Protein AF-A0A915C314-F1 (afdb_monomer_lite)

Sequence (148 aa):
MRFILRPLLYLFFSKLMKMKIKDGDVAATTVKAVSAIDFPSQLRYIQQLRDSHVQVLMVYSGSDPFIEQSISDHLVEAFGSIKRLICSSVVPEDSTTDEYIEAVRSGERKVAVCFAKEGHQLQKTRAKFLADAIVAMLEMNQNPATMH

Foldseek 3Di:
DVVPQQVVLVCCCCPVVVDPDDTSVSSVVVVVVLVPDDLVVCLVVLVVVLVDPAFAEAEEECAEPSQHVVSVVVSQVSSPPAAEAEQPDPDPLVVVLVVLLVCVLVVGRHYYYYDNHDYDPCCVVNVVSVVSNVVSNVVSVVDPPSPD

pLDDT: mean 82.13, std 11.67, range [38.12, 96.0]

Structure (mmCIF, N/CA/C/O backbone):
data_AF-A0A915C314-F1
#
_entry.id   AF-A0A915C314-F1
#
loop_
_atom_site.group_PDB
_atom_site.id
_atom_site.type_symbol
_atom_site.label_atom_id
_atom_site.label_alt_id
_atom_site.label_comp_id
_atom_site.label_asym_id
_atom_site.label_entity_id
_atom_site.label_seq_id
_atom_site.pdbx_PDB_ins_code
_atom_site.Cartn_x
_atom_site.Cartn_y
_atom_site.Cartn_z
_atom_site.occupancy
_atom_site.B_iso_or_equiv
_atom_site.auth_seq_id
_atom_site.auth_comp_id
_atom_site.auth_asym_id
_atom_site.auth_atom_id
_atom_site.pdbx_PDB_model_num
ATOM 1 N N . MET A 1 1 ? 22.113 -10.182 -28.923 1.00 52.16 1 MET A N 1
ATOM 2 C CA . MET A 1 1 ? 21.042 -9.611 -28.065 1.00 52.16 1 MET A CA 1
ATOM 3 C C . MET A 1 1 ? 21.504 -9.185 -26.664 1.00 52.16 1 MET A C 1
ATOM 5 O O . MET A 1 1 ? 21.175 -8.075 -26.268 1.00 52.16 1 MET A O 1
ATOM 9 N N . ARG A 1 2 ? 22.288 -9.986 -25.916 1.00 57.81 2 ARG A N 1
ATOM 10 C CA . ARG A 1 2 ? 22.741 -9.649 -24.540 1.00 57.81 2 ARG A CA 1
ATOM 11 C C . ARG A 1 2 ? 23.477 -8.303 -24.386 1.00 57.81 2 ARG A C 1
ATOM 13 O O . ARG A 1 2 ? 23.298 -7.642 -23.370 1.00 57.81 2 ARG A O 1
ATOM 20 N N . PHE A 1 3 ? 24.259 -7.897 -25.388 1.00 61.84 3 PHE A N 1
ATOM 21 C CA . PHE A 1 3 ? 25.056 -6.660 -25.361 1.00 61.84 3 PHE A CA 1
ATOM 22 C C . PHE A 1 3 ? 24.227 -5.365 -25.413 1.00 61.84 3 PHE A C 1
ATOM 24 O O . PHE A 1 3 ? 24.688 -4.342 -24.926 1.00 61.84 3 PHE A O 1
ATOM 31 N N . ILE A 1 4 ? 23.006 -5.411 -25.958 1.00 67.81 4 ILE A N 1
ATOM 32 C CA . ILE A 1 4 ? 22.105 -4.247 -26.050 1.00 67.81 4 ILE A CA 1
ATOM 33 C C . ILE A 1 4 ? 21.099 -4.257 -24.895 1.00 67.81 4 ILE A C 1
ATOM 35 O O . ILE A 1 4 ? 20.812 -3.221 -24.308 1.00 67.81 4 ILE A O 1
ATOM 39 N N . LEU A 1 5 ? 20.604 -5.438 -24.516 1.00 72.56 5 LEU A N 1
ATOM 40 C CA . LEU A 1 5 ? 19.550 -5.568 -23.510 1.00 72.56 5 LEU A CA 1
ATOM 41 C C . LEU A 1 5 ? 20.013 -5.160 -22.101 1.00 72.56 5 LEU A C 1
ATOM 43 O O . LEU A 1 5 ? 19.292 -4.474 -21.388 1.00 72.56 5 LEU A O 1
ATOM 47 N N . ARG A 1 6 ? 21.233 -5.542 -21.702 1.00 74.06 6 ARG A N 1
ATOM 48 C CA . ARG A 1 6 ? 21.792 -5.238 -20.370 1.00 74.06 6 ARG A CA 1
ATOM 49 C C . ARG A 1 6 ? 21.946 -3.735 -20.087 1.00 74.06 6 ARG A C 1
ATOM 51 O O . ARG A 1 6 ? 21.479 -3.305 -19.033 1.00 74.06 6 ARG A O 1
ATOM 58 N N . PRO A 1 7 ? 22.557 -2.921 -20.972 1.00 72.56 7 PRO A N 1
ATOM 59 C CA . PRO A 1 7 ? 22.641 -1.480 -20.745 1.00 72.56 7 PRO A CA 1
ATOM 60 C C . PRO A 1 7 ? 21.269 -0.797 -20.798 1.00 72.56 7 PRO A C 1
ATOM 62 O O . PRO A 1 7 ? 21.042 0.143 -20.044 1.00 72.56 7 PRO A O 1
ATOM 65 N N . LEU A 1 8 ? 20.333 -1.295 -21.614 1.00 74.81 8 LEU A N 1
ATOM 66 C CA . LEU A 1 8 ? 18.977 -0.744 -21.707 1.00 74.81 8 LEU A CA 1
ATOM 67 C C . LEU A 1 8 ? 18.172 -1.000 -20.423 1.00 74.81 8 LEU A C 1
ATOM 69 O O . LEU A 1 8 ? 17.555 -0.082 -19.888 1.00 74.81 8 LEU A O 1
ATOM 73 N N . LEU A 1 9 ? 18.274 -2.212 -19.867 1.00 71.69 9 LEU A N 1
ATOM 74 C CA . LEU A 1 9 ? 17.718 -2.551 -18.557 1.00 71.69 9 LEU A CA 1
ATOM 75 C C . LEU A 1 9 ? 18.364 -1.716 -17.447 1.00 71.69 9 LEU A C 1
ATOM 77 O O . LEU A 1 9 ? 17.655 -1.117 -16.645 1.00 71.69 9 LEU A O 1
ATOM 81 N N . TYR A 1 10 ? 19.694 -1.601 -17.418 1.00 72.31 10 TYR A N 1
ATOM 82 C CA . TYR A 1 10 ? 20.371 -0.747 -16.440 1.00 72.31 10 TYR A CA 1
ATOM 83 C C . TYR A 1 10 ? 19.862 0.700 -16.499 1.00 72.31 10 TYR A C 1
ATOM 85 O O . TYR A 1 10 ? 19.594 1.299 -15.459 1.00 72.31 10 TYR A O 1
ATOM 93 N N . LEU A 1 11 ? 19.673 1.258 -17.697 1.00 72.00 11 LEU A N 1
ATOM 94 C CA . LEU A 1 11 ? 19.202 2.630 -17.883 1.00 72.00 11 LEU A CA 1
ATOM 95 C C . LEU A 1 11 ? 17.734 2.801 -17.457 1.00 72.00 11 LEU A C 1
ATOM 97 O O . LEU A 1 11 ? 17.414 3.770 -16.772 1.00 72.00 11 LEU A O 1
ATOM 101 N N . PHE A 1 12 ? 16.869 1.833 -17.770 1.00 73.69 12 PHE A N 1
ATOM 102 C CA . PHE A 1 12 ? 15.481 1.794 -17.301 1.00 73.69 12 PHE A CA 1
ATOM 103 C C . PHE A 1 12 ? 15.408 1.765 -15.767 1.00 73.69 12 PHE A C 1
ATOM 105 O O . PHE A 1 12 ? 14.830 2.654 -15.144 1.00 73.69 12 PHE A O 1
ATOM 112 N N . PHE A 1 13 ? 16.081 0.810 -15.127 1.00 72.25 13 PHE A N 1
ATOM 113 C CA . PHE A 1 13 ? 16.025 0.673 -13.675 1.00 72.25 13 PHE A CA 1
ATOM 114 C C . PHE A 1 13 ? 16.712 1.827 -12.917 1.00 72.25 13 PHE A C 1
ATOM 116 O O . PHE A 1 13 ? 16.208 2.270 -11.883 1.00 72.25 13 PHE A O 1
ATOM 123 N N . SER A 1 14 ? 17.848 2.333 -13.410 1.00 69.69 14 SER A N 1
ATOM 124 C CA . SER A 1 14 ? 18.597 3.400 -12.728 1.00 69.69 14 SER A CA 1
ATOM 125 C C . SER A 1 14 ? 18.011 4.792 -12.964 1.00 69.69 14 SER A C 1
ATOM 127 O O . SER A 1 14 ? 17.881 5.559 -12.011 1.00 69.69 14 SER A O 1
ATOM 129 N N . LYS A 1 15 ? 17.643 5.137 -14.207 1.00 67.81 15 LYS A N 1
ATOM 130 C CA . LYS A 1 15 ? 17.172 6.488 -14.549 1.00 67.81 15 LYS A CA 1
ATOM 131 C C . LYS A 1 15 ? 15.663 6.640 -14.491 1.00 67.81 15 LYS A C 1
ATOM 133 O O . LYS A 1 15 ? 15.205 7.657 -13.979 1.00 67.81 15 LYS A O 1
ATOM 138 N N . LEU A 1 16 ? 14.905 5.669 -14.997 1.00 65.88 16 LEU A N 1
ATOM 139 C CA . LEU A 1 16 ? 13.445 5.766 -14.977 1.00 65.88 16 LEU A CA 1
ATOM 140 C C . LEU A 1 16 ? 12.899 5.390 -13.598 1.00 65.88 16 LEU A C 1
ATOM 142 O O . LEU A 1 16 ? 12.056 6.095 -13.056 1.00 65.88 16 LEU A O 1
ATOM 146 N N . MET A 1 17 ? 13.443 4.329 -12.995 1.00 65.12 17 MET A N 1
ATOM 147 C CA . MET A 1 17 ? 12.911 3.783 -11.740 1.00 65.12 17 MET A CA 1
ATOM 148 C C . MET A 1 17 ? 13.684 4.198 -10.485 1.00 65.12 17 MET A C 1
ATOM 150 O O . MET A 1 17 ? 13.324 3.802 -9.377 1.00 65.12 17 MET A O 1
ATOM 154 N N . LYS A 1 18 ? 14.742 5.010 -10.641 1.00 66.88 18 LYS A N 1
ATOM 155 C CA . LYS A 1 18 ? 15.579 5.543 -9.548 1.00 66.88 18 LYS A CA 1
ATOM 156 C C . LYS A 1 18 ? 16.058 4.464 -8.559 1.00 66.88 18 LYS A C 1
ATOM 158 O O . LYS A 1 18 ? 16.306 4.746 -7.383 1.00 66.88 18 LYS A O 1
ATOM 163 N N . MET A 1 19 ? 16.204 3.219 -9.018 1.00 68.62 19 MET A N 1
ATOM 164 C CA . MET A 1 19 ? 16.746 2.128 -8.215 1.00 68.62 19 MET A CA 1
ATOM 165 C C . MET A 1 19 ? 18.271 2.153 -8.275 1.00 68.62 19 MET A C 1
ATOM 167 O O . MET A 1 19 ? 18.868 2.272 -9.345 1.00 68.62 19 MET A O 1
ATOM 171 N N . LYS A 1 20 ? 18.926 1.982 -7.124 1.00 71.06 20 LYS A N 1
ATOM 172 C CA . LYS A 1 20 ? 20.373 1.750 -7.081 1.00 71.06 20 LYS A CA 1
ATOM 173 C C . LYS A 1 20 ? 20.648 0.305 -7.497 1.00 71.06 20 LYS A C 1
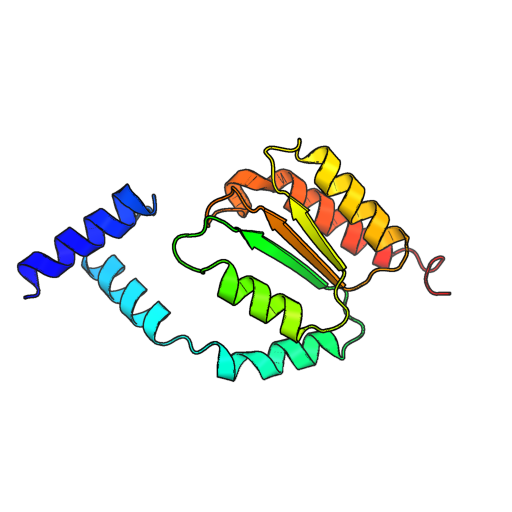ATOM 175 O O . LYS A 1 20 ? 20.593 -0.591 -6.661 1.00 71.06 20 LYS A O 1
ATOM 180 N N . ILE A 1 21 ? 20.909 0.081 -8.784 1.00 72.56 21 ILE A N 1
ATOM 181 C CA . ILE A 1 21 ? 21.268 -1.237 -9.327 1.00 72.56 21 ILE A CA 1
ATOM 182 C C . ILE A 1 21 ? 22.746 -1.240 -9.697 1.00 72.56 21 ILE A C 1
ATOM 184 O O . ILE A 1 21 ? 23.244 -0.267 -10.253 1.00 72.56 21 ILE A O 1
ATOM 188 N N . LYS A 1 22 ? 23.450 -2.322 -9.355 1.00 76.25 22 LYS A N 1
ATOM 189 C CA . LYS A 1 22 ? 24.905 -2.425 -9.513 1.00 76.25 22 LYS A CA 1
ATOM 190 C C . LYS A 1 22 ? 25.337 -2.561 -10.977 1.00 76.25 22 LYS A C 1
ATOM 192 O O . LYS A 1 22 ? 26.307 -1.931 -11.381 1.00 76.25 22 LYS A O 1
ATOM 197 N N . ASP A 1 23 ? 24.615 -3.364 -11.757 1.00 78.31 23 ASP A N 1
ATOM 198 C CA . ASP A 1 23 ? 24.906 -3.639 -13.165 1.00 78.31 23 ASP A CA 1
ATOM 199 C C . ASP A 1 23 ? 23.672 -4.211 -13.899 1.00 78.31 23 ASP A C 1
ATOM 201 O O . ASP A 1 23 ? 22.597 -4.409 -13.323 1.00 78.31 23 ASP A O 1
ATOM 205 N N . GLY A 1 24 ? 23.822 -4.461 -15.204 1.00 73.94 24 GLY A N 1
ATOM 206 C CA . GLY A 1 24 ? 22.759 -5.008 -16.049 1.00 73.94 24 GLY A CA 1
ATOM 207 C C . GLY A 1 24 ? 22.405 -6.477 -15.777 1.00 73.94 24 GLY A C 1
ATOM 208 O O . GLY A 1 24 ? 21.336 -6.914 -16.200 1.00 73.94 24 GLY A O 1
ATOM 209 N N . ASP A 1 25 ? 23.253 -7.238 -15.079 1.00 78.31 25 ASP A N 1
ATOM 210 C CA . ASP A 1 25 ? 22.958 -8.624 -14.695 1.00 78.31 25 ASP A CA 1
ATOM 211 C C . ASP A 1 25 ? 22.023 -8.680 -13.485 1.00 78.31 25 ASP A C 1
ATOM 213 O O . ASP A 1 25 ? 21.072 -9.470 -13.472 1.00 78.31 25 ASP A O 1
ATOM 217 N N . VAL A 1 26 ? 22.212 -7.774 -12.521 1.00 78.50 26 VAL A N 1
ATOM 218 C CA . VAL A 1 26 ? 21.247 -7.573 -11.431 1.00 78.50 26 VAL A CA 1
ATOM 219 C C . VAL A 1 26 ? 19.897 -7.133 -12.000 1.00 78.50 26 VAL A C 1
ATOM 221 O O . VAL A 1 26 ? 18.877 -7.716 -11.648 1.00 78.50 26 VAL A O 1
ATOM 224 N N . ALA A 1 27 ? 19.876 -6.185 -12.944 1.00 77.12 27 ALA A N 1
ATOM 225 C CA . ALA A 1 27 ? 18.634 -5.747 -13.587 1.00 77.12 27 ALA A CA 1
ATOM 226 C C . ALA A 1 27 ? 17.905 -6.900 -14.308 1.00 77.12 27 ALA A C 1
ATOM 228 O O . ALA A 1 27 ? 16.702 -7.082 -14.130 1.00 77.12 27 ALA A O 1
ATOM 229 N N . ALA A 1 28 ? 18.628 -7.722 -15.077 1.00 78.56 28 ALA A N 1
ATOM 230 C CA . ALA A 1 28 ? 18.049 -8.879 -15.764 1.00 78.56 28 ALA A CA 1
ATOM 231 C C . ALA A 1 28 ? 17.504 -9.937 -14.789 1.00 78.56 28 ALA A C 1
ATOM 233 O O . ALA A 1 28 ? 16.450 -10.525 -15.036 1.00 78.56 28 ALA A O 1
ATOM 234 N N . THR A 1 29 ? 18.196 -10.161 -13.670 1.00 79.88 29 THR A N 1
ATOM 235 C CA . THR A 1 29 ? 17.746 -11.088 -12.622 1.00 79.88 29 THR A CA 1
ATOM 236 C C . THR A 1 29 ? 16.483 -10.576 -11.935 1.00 79.88 29 THR A C 1
ATOM 238 O O . THR A 1 29 ? 15.554 -11.354 -11.734 1.00 79.88 29 THR A O 1
ATOM 241 N N . THR A 1 30 ? 16.397 -9.272 -11.658 1.00 74.19 30 THR A N 1
ATOM 242 C CA . THR A 1 30 ? 15.189 -8.636 -11.114 1.00 74.19 30 THR A CA 1
ATOM 243 C C . THR A 1 30 ? 13.999 -8.804 -12.053 1.00 74.19 30 THR A C 1
ATOM 245 O O . THR A 1 30 ? 12.942 -9.235 -11.606 1.00 74.19 30 THR A O 1
ATOM 248 N N . VAL A 1 31 ? 14.168 -8.548 -13.358 1.00 78.25 31 VAL A N 1
ATOM 249 C CA . VAL A 1 31 ? 13.097 -8.771 -14.348 1.00 78.25 31 VAL A CA 1
ATOM 250 C C . VAL A 1 31 ? 12.641 -10.223 -14.335 1.00 78.25 31 VAL A C 1
ATOM 252 O O . VAL A 1 31 ? 11.445 -10.485 -14.271 1.00 78.25 31 VAL A O 1
ATOM 255 N N . LYS A 1 32 ? 13.585 -11.171 -14.347 1.00 81.06 32 LYS A N 1
ATOM 256 C CA . LYS A 1 32 ? 13.264 -12.600 -14.314 1.00 81.06 32 LYS A CA 1
ATOM 257 C C . LYS A 1 32 ? 12.481 -12.975 -13.052 1.00 81.06 32 LYS A C 1
ATOM 259 O O . LYS A 1 32 ? 11.504 -13.711 -13.149 1.00 81.06 32 LYS A O 1
ATOM 264 N N . ALA A 1 33 ? 12.892 -12.468 -11.891 1.00 77.56 33 ALA A N 1
ATOM 265 C CA . ALA A 1 33 ? 12.218 -12.729 -10.624 1.00 77.56 33 ALA A CA 1
ATOM 266 C C . ALA A 1 33 ? 10.791 -12.164 -10.614 1.00 77.56 33 ALA A C 1
ATOM 268 O O . ALA A 1 33 ? 9.859 -12.896 -10.304 1.00 77.56 33 ALA A O 1
ATOM 269 N N . VAL A 1 34 ? 10.610 -10.905 -11.023 1.00 74.12 34 VAL A N 1
ATOM 270 C CA . VAL A 1 34 ? 9.287 -10.263 -11.083 1.00 74.12 34 VAL A CA 1
ATOM 271 C C . VAL A 1 34 ? 8.381 -10.958 -12.101 1.00 74.12 34 VAL A C 1
ATOM 273 O O . VAL A 1 34 ? 7.217 -11.197 -11.811 1.00 74.12 34 VAL A O 1
ATOM 276 N N . SER A 1 35 ? 8.919 -11.376 -13.253 1.00 75.38 35 SER A N 1
ATOM 277 C CA . SER A 1 35 ? 8.151 -12.096 -14.282 1.00 75.38 35 SER A CA 1
ATOM 278 C C . SER A 1 35 ? 7.656 -13.480 -13.850 1.00 75.38 35 SER A C 1
ATOM 280 O O . SER A 1 35 ? 6.792 -14.047 -14.509 1.00 75.38 35 SER A O 1
ATOM 282 N N . ALA A 1 36 ? 8.216 -14.038 -12.772 1.00 77.44 36 ALA A N 1
ATOM 283 C CA . ALA A 1 36 ? 7.796 -15.320 -12.216 1.00 77.44 36 ALA A CA 1
ATOM 284 C C . ALA A 1 36 ? 6.701 -15.179 -11.143 1.00 77.44 36 ALA A C 1
ATOM 286 O O . ALA A 1 36 ? 6.210 -16.192 -10.646 1.00 77.44 36 ALA A O 1
ATOM 287 N N . ILE A 1 37 ? 6.340 -13.950 -10.757 1.00 76.00 37 ILE A N 1
ATOM 288 C CA . ILE A 1 37 ? 5.295 -13.693 -9.766 1.00 76.00 37 ILE A CA 1
ATOM 289 C C . ILE A 1 37 ? 3.936 -13.745 -10.463 1.00 76.00 37 ILE A C 1
ATOM 291 O O . ILE A 1 37 ? 3.677 -12.999 -11.402 1.00 76.00 37 ILE A O 1
ATOM 295 N N . ASP A 1 38 ? 3.058 -14.611 -9.964 1.00 81.19 38 ASP A N 1
ATOM 296 C CA . ASP A 1 38 ? 1.697 -14.788 -10.463 1.00 81.19 38 ASP A CA 1
ATOM 297 C C . ASP A 1 38 ? 0.690 -14.297 -9.416 1.00 81.19 38 ASP A C 1
ATOM 299 O O . ASP A 1 38 ? 0.533 -14.913 -8.364 1.00 81.19 38 ASP A O 1
ATOM 303 N N . PHE A 1 39 ? 0.022 -13.176 -9.691 1.00 78.19 39 PHE A N 1
ATOM 304 C CA . PHE A 1 39 ? -0.964 -12.578 -8.786 1.00 78.19 39 PHE A CA 1
ATOM 305 C C . PHE A 1 39 ? -2.186 -13.484 -8.516 1.00 78.19 39 PHE A C 1
ATOM 307 O O . PHE A 1 39 ? -2.522 -13.664 -7.342 1.00 78.19 39 PHE A O 1
ATOM 314 N N . PRO A 1 40 ? -2.821 -14.113 -9.531 1.00 82.88 40 PRO A N 1
ATOM 315 C CA . PRO A 1 40 ? -3.912 -15.068 -9.329 1.00 82.88 40 PRO A CA 1
ATOM 316 C C . PRO A 1 40 ? -3.647 -16.139 -8.263 1.00 82.88 40 PRO A C 1
ATOM 318 O O . PRO A 1 40 ? -4.487 -16.345 -7.386 1.00 82.88 40 PRO A O 1
ATOM 321 N N . SER A 1 41 ? -2.477 -16.787 -8.270 1.00 83.69 41 SER A N 1
ATOM 322 C CA . SER A 1 41 ? -2.139 -17.804 -7.261 1.00 83.69 41 SER A CA 1
ATOM 323 C C . SER A 1 41 ? -1.969 -17.248 -5.842 1.00 83.69 41 SER A C 1
ATOM 325 O O . SER A 1 41 ? -2.058 -18.016 -4.878 1.00 83.69 41 SER A O 1
ATOM 327 N N . GLN A 1 42 ? -1.781 -15.932 -5.679 1.00 84.38 42 GLN A N 1
ATOM 328 C CA . GLN A 1 42 ? -1.670 -15.289 -4.366 1.00 84.38 42 GLN A CA 1
ATOM 329 C C . GLN A 1 42 ? -3.024 -14.912 -3.749 1.00 84.38 42 GLN A C 1
ATOM 331 O O . GLN A 1 42 ? -3.091 -14.702 -2.536 1.00 84.38 42 GLN A O 1
ATOM 336 N N . LEU A 1 43 ? -4.118 -14.891 -4.524 1.00 85.44 43 LEU A N 1
ATOM 337 C CA . LEU A 1 43 ? -5.451 -14.492 -4.040 1.00 85.44 43 LEU A CA 1
ATOM 338 C C . LEU A 1 43 ? -5.937 -15.319 -2.839 1.00 85.44 43 LEU A C 1
ATOM 340 O O . LEU A 1 43 ? -6.643 -14.800 -1.976 1.00 85.44 43 LEU A O 1
ATOM 344 N N . ARG A 1 44 ? -5.512 -16.582 -2.719 1.00 88.62 44 ARG A N 1
ATOM 345 C CA . ARG A 1 44 ? -5.847 -17.436 -1.565 1.00 88.62 44 ARG A CA 1
ATOM 346 C C . ARG A 1 44 ? -5.400 -16.845 -0.222 1.00 88.62 44 ARG A C 1
ATOM 348 O O . ARG A 1 44 ? -6.090 -16.994 0.780 1.00 88.62 44 ARG A O 1
ATOM 355 N N . TYR A 1 45 ? -4.261 -16.152 -0.192 1.00 88.75 45 TYR A N 1
ATOM 356 C CA . TYR A 1 45 ? -3.731 -15.545 1.032 1.00 88.75 45 TYR A CA 1
ATOM 357 C C . TYR A 1 45 ? -4.481 -14.264 1.394 1.00 88.75 45 TYR A C 1
ATOM 359 O O . TYR A 1 45 ? -4.669 -13.946 2.565 1.00 88.75 45 TYR A O 1
ATOM 367 N N . ILE A 1 46 ? -4.972 -13.564 0.375 1.00 88.38 46 ILE A N 1
ATOM 368 C CA . ILE A 1 46 ? -5.837 -12.397 0.526 1.00 88.38 46 ILE A CA 1
ATOM 369 C C . ILE A 1 46 ? -7.176 -12.799 1.133 1.00 88.38 46 ILE A C 1
ATOM 371 O O . ILE A 1 46 ? -7.629 -12.180 2.093 1.00 88.38 46 ILE A O 1
ATOM 375 N N . GLN A 1 47 ? -7.755 -13.898 0.653 1.00 89.56 47 GLN A N 1
ATOM 376 C CA . GLN A 1 47 ? -8.968 -14.481 1.227 1.00 89.56 47 GLN A CA 1
ATOM 377 C C . GLN A 1 47 ? -8.756 -14.898 2.688 1.00 89.56 47 GLN A C 1
ATOM 379 O O . GLN A 1 47 ? -9.588 -14.589 3.535 1.00 89.56 47 GLN A O 1
ATOM 384 N N . GLN A 1 48 ? -7.607 -15.498 3.016 1.00 91.31 48 GLN A N 1
ATOM 385 C CA . GLN A 1 48 ? -7.270 -15.843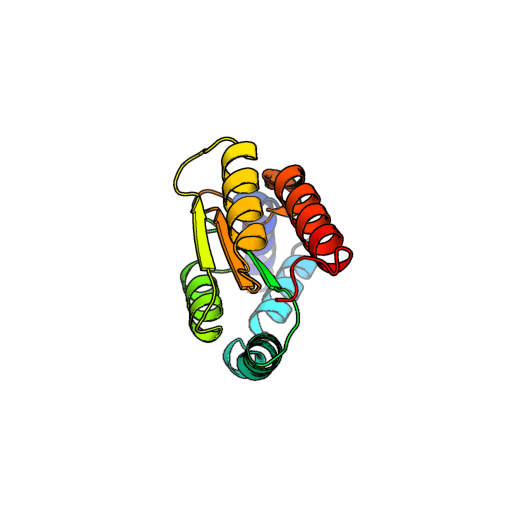 4.399 1.00 91.31 48 GLN A CA 1
ATOM 386 C C . GLN A 1 48 ? -7.242 -14.610 5.322 1.00 91.31 48 GLN A C 1
ATOM 388 O O . GLN A 1 48 ? -7.782 -14.660 6.425 1.00 91.31 48 GLN A O 1
ATOM 393 N N . LEU A 1 49 ? -6.648 -13.493 4.886 1.00 90.31 4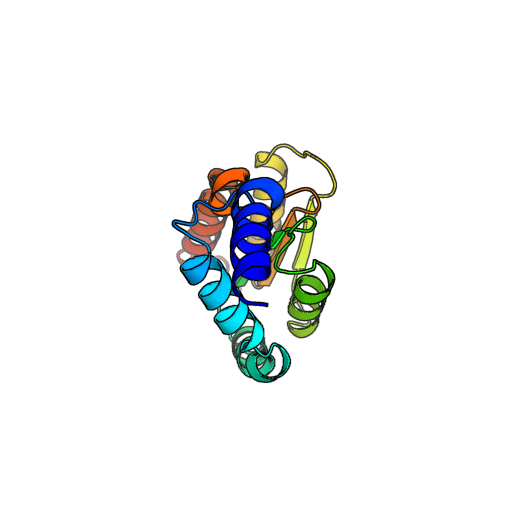9 LEU A N 1
ATOM 394 C CA . LEU A 1 49 ? -6.648 -12.246 5.660 1.00 90.31 49 LEU A CA 1
ATOM 395 C C . LEU A 1 49 ? -8.046 -11.622 5.749 1.00 90.31 49 LEU A C 1
ATOM 397 O O . LEU A 1 49 ? -8.447 -11.164 6.822 1.00 90.31 49 LEU A O 1
ATOM 401 N N . ARG A 1 50 ? -8.808 -11.636 4.651 1.00 89.19 50 ARG A N 1
ATOM 402 C CA . ARG A 1 50 ? -10.194 -11.156 4.600 1.00 89.19 50 ARG A CA 1
ATOM 403 C C . ARG A 1 50 ? -11.087 -11.886 5.598 1.00 89.19 50 ARG A C 1
ATOM 405 O O . ARG A 1 50 ? -11.854 -11.226 6.294 1.00 89.19 50 ARG A O 1
ATOM 412 N N . ASP A 1 51 ? -10.985 -13.206 5.672 1.00 91.25 51 ASP A N 1
ATOM 413 C CA . ASP A 1 51 ? -11.870 -14.037 6.498 1.00 91.25 51 ASP A CA 1
ATOM 414 C C . ASP A 1 51 ? -11.414 -14.085 7.967 1.00 91.25 51 ASP A C 1
ATOM 416 O O . ASP A 1 51 ? -12.120 -14.586 8.840 1.00 91.25 51 ASP A O 1
ATOM 420 N N . SER A 1 52 ? -10.243 -13.519 8.261 1.00 90.31 52 SER A N 1
ATOM 421 C CA . SER A 1 52 ? -9.711 -13.431 9.612 1.00 90.31 52 SER A CA 1
ATOM 422 C C . SER A 1 52 ? -10.221 -12.214 10.392 1.00 90.31 52 SER A C 1
ATOM 424 O O . SER A 1 52 ? -10.701 -11.207 9.853 1.00 90.31 52 SER A O 1
ATOM 426 N N . HIS A 1 53 ? -10.006 -12.294 11.703 1.00 87.44 53 HIS A N 1
ATOM 427 C CA . HIS A 1 53 ? -10.142 -11.193 12.643 1.00 87.44 53 HIS A CA 1
ATOM 428 C C . HIS A 1 53 ? -8.829 -10.421 12.818 1.00 87.44 53 HIS A C 1
ATOM 430 O O . HIS A 1 53 ? -8.630 -9.864 13.889 1.00 87.44 53 HIS A O 1
ATOM 436 N N . VAL A 1 54 ? -7.893 -10.410 11.869 1.00 90.06 54 VAL A N 1
ATOM 437 C CA . VAL A 1 54 ? -6.718 -9.532 11.991 1.00 90.06 54 VAL A CA 1
ATOM 438 C C . VAL A 1 54 ? -7.050 -8.131 11.485 1.00 90.06 54 VAL A C 1
ATOM 440 O O . VAL A 1 54 ? -7.886 -7.966 10.593 1.00 90.06 54 VAL A O 1
ATOM 443 N N . GLN A 1 55 ? -6.413 -7.116 12.069 1.00 91.25 55 GLN A N 1
ATOM 444 C CA . GLN A 1 55 ? -6.420 -5.786 11.470 1.00 91.25 55 GLN A CA 1
ATOM 445 C C . GLN A 1 55 ? -5.501 -5.774 10.247 1.00 91.25 55 GLN A C 1
ATOM 447 O O . GLN A 1 55 ? -4.434 -6.391 10.255 1.00 91.25 55 GLN A O 1
ATOM 452 N N . VAL A 1 56 ? -5.935 -5.091 9.193 1.00 93.44 56 VAL A N 1
ATOM 453 C CA . VAL A 1 56 ? -5.222 -5.018 7.919 1.00 93.44 56 VAL A CA 1
ATOM 454 C C . VAL A 1 56 ? -5.101 -3.561 7.498 1.00 93.44 56 VAL A C 1
ATOM 456 O O . VAL A 1 56 ? -6.106 -2.893 7.263 1.00 93.44 56 VAL A O 1
ATOM 459 N N . LEU A 1 57 ? -3.859 -3.108 7.344 1.00 94.88 57 LEU A N 1
ATOM 460 C CA . LEU A 1 57 ? -3.510 -1.861 6.678 1.00 94.88 57 LEU A CA 1
ATOM 461 C C . LEU A 1 57 ? -2.852 -2.196 5.336 1.00 94.88 57 LEU A C 1
ATOM 463 O O . LEU A 1 57 ? -1.769 -2.781 5.298 1.00 94.88 57 LEU A O 1
ATOM 467 N N . MET A 1 58 ? -3.502 -1.823 4.237 1.00 94.31 58 MET A N 1
ATOM 468 C CA . MET A 1 58 ? -2.919 -1.869 2.896 1.00 94.31 58 MET A CA 1
ATOM 469 C C . MET A 1 58 ? -2.537 -0.461 2.466 1.00 94.31 58 MET A C 1
ATOM 471 O O . MET A 1 58 ? -3.367 0.440 2.511 1.00 94.31 58 MET A O 1
ATOM 475 N N . VAL A 1 59 ? -1.302 -0.262 2.014 1.00 94.38 59 VAL A N 1
ATOM 476 C CA . VAL A 1 59 ? -0.845 1.037 1.507 1.00 94.38 59 VAL A CA 1
ATOM 477 C C . VAL A 1 59 ? -0.185 0.824 0.159 1.00 94.38 59 VAL A C 1
ATOM 479 O O . VAL A 1 59 ? 0.696 -0.025 0.035 1.00 94.38 59 VAL A O 1
ATOM 482 N N . TYR A 1 60 ? -0.625 1.567 -0.851 1.00 93.38 60 TYR A N 1
ATOM 483 C CA . TYR A 1 60 ? -0.130 1.414 -2.216 1.00 93.38 60 TYR A CA 1
ATOM 484 C C . TYR A 1 60 ? -0.116 2.738 -2.979 1.00 93.38 60 TYR A C 1
ATOM 486 O O . TYR A 1 60 ? -0.762 3.720 -2.605 1.00 93.38 60 TYR A O 1
ATOM 494 N N . SER A 1 61 ? 0.680 2.751 -4.043 1.00 91.88 61 SER A N 1
ATOM 495 C CA . SER A 1 61 ? 0.941 3.913 -4.885 1.00 91.88 61 SER A CA 1
ATOM 496 C C . SER A 1 61 ? 0.134 3.848 -6.172 1.00 91.88 61 SER A C 1
ATOM 498 O O . SER A 1 61 ? 0.018 2.786 -6.776 1.00 91.88 61 SER A O 1
ATOM 500 N N . GLY A 1 62 ? -0.381 4.992 -6.625 1.00 87.50 62 GLY A N 1
ATOM 501 C CA . GLY A 1 62 ? -1.053 5.079 -7.927 1.00 87.50 62 GLY A CA 1
ATOM 502 C C . GLY A 1 62 ? -0.116 5.355 -9.104 1.00 87.50 62 GLY A C 1
ATOM 503 O O . GLY A 1 62 ? -0.431 5.006 -10.237 1.00 87.50 62 GLY A O 1
ATOM 504 N N . SER A 1 63 ? 1.059 5.943 -8.855 1.00 85.50 63 SER A N 1
ATOM 505 C CA . SER A 1 63 ? 2.052 6.286 -9.887 1.00 85.50 63 SER A CA 1
ATOM 506 C C . SER A 1 63 ? 3.295 5.390 -9.799 1.00 85.50 63 SER A C 1
ATOM 508 O O . SER A 1 63 ? 4.435 5.843 -9.934 1.00 85.50 63 SER A O 1
ATOM 510 N N . ASP A 1 64 ? 3.076 4.104 -9.528 1.00 82.12 64 ASP A N 1
ATOM 511 C CA . ASP A 1 64 ? 4.116 3.092 -9.383 1.00 82.12 64 ASP A CA 1
ATOM 512 C C . ASP A 1 64 ? 4.457 2.435 -10.739 1.00 82.12 64 ASP A C 1
ATOM 514 O O . ASP A 1 64 ? 3.585 1.841 -11.371 1.00 82.12 64 ASP A O 1
ATOM 518 N N . PRO A 1 65 ? 5.716 2.522 -11.213 1.00 73.69 65 PRO A N 1
ATOM 519 C CA . PRO A 1 65 ? 6.119 1.934 -12.491 1.00 73.69 65 PRO A CA 1
ATOM 520 C C . PRO A 1 65 ? 6.290 0.403 -12.465 1.00 73.69 65 PRO A C 1
ATOM 522 O O . PRO A 1 65 ? 6.540 -0.182 -13.517 1.00 73.69 65 PRO A O 1
ATOM 525 N N . PHE A 1 66 ? 6.211 -0.247 -11.299 1.00 75.00 66 PHE A N 1
ATOM 526 C CA . PHE A 1 66 ? 6.363 -1.700 -11.143 1.00 75.00 66 PHE A CA 1
ATOM 527 C C . PHE A 1 66 ? 5.039 -2.415 -10.924 1.00 75.00 66 PHE A C 1
ATOM 529 O O . PHE A 1 66 ? 4.849 -3.521 -11.425 1.00 75.00 66 PHE A O 1
ATOM 536 N N . ILE A 1 67 ? 4.166 -1.809 -10.123 1.00 79.75 67 ILE A N 1
ATOM 537 C CA . ILE A 1 67 ? 2.864 -2.362 -9.770 1.00 79.75 67 ILE A CA 1
ATOM 538 C C . ILE A 1 67 ? 1.827 -1.365 -10.250 1.00 79.75 67 ILE A C 1
ATOM 540 O O . ILE A 1 67 ? 1.626 -0.322 -9.639 1.00 79.75 67 ILE A O 1
ATOM 544 N N . GLU A 1 68 ? 1.170 -1.687 -11.359 1.00 83.06 68 GLU A N 1
ATOM 545 C CA . GLU A 1 68 ? 0.100 -0.848 -11.881 1.00 83.06 68 GLU A CA 1
ATOM 546 C C . GLU A 1 68 ? -0.986 -0.655 -10.815 1.00 83.06 68 GLU A C 1
ATOM 548 O O . GLU A 1 68 ? -1.362 -1.598 -10.108 1.00 83.06 68 GLU A O 1
ATOM 553 N N . GLN A 1 69 ? -1.525 0.564 -10.717 1.00 86.94 69 GLN A N 1
ATOM 554 C CA . GLN A 1 69 ? -2.590 0.858 -9.758 1.00 86.94 69 GLN A CA 1
ATOM 555 C C . GLN A 1 69 ? -3.775 -0.103 -9.930 1.00 86.94 69 GLN A C 1
ATOM 557 O O . GLN A 1 69 ? -4.333 -0.553 -8.940 1.00 86.94 69 GLN A O 1
ATOM 562 N N . SER A 1 70 ? -4.106 -0.492 -11.164 1.00 88.94 70 SER A N 1
ATOM 563 C CA . SER A 1 70 ? -5.157 -1.469 -11.486 1.00 88.94 70 SER A CA 1
ATOM 564 C C . SER A 1 70 ? -4.981 -2.816 -10.769 1.00 88.94 70 SER A C 1
ATOM 566 O O . SER A 1 70 ? -5.961 -3.404 -10.318 1.00 88.94 70 SER A O 1
ATOM 568 N N . ILE A 1 71 ? -3.743 -3.297 -10.615 1.00 87.44 71 ILE A N 1
ATOM 569 C CA . ILE A 1 71 ? -3.438 -4.540 -9.893 1.00 87.44 71 ILE A CA 1
ATOM 570 C C . ILE A 1 71 ? -3.663 -4.357 -8.391 1.00 87.44 71 ILE A C 1
ATOM 572 O O . ILE A 1 71 ? -4.236 -5.229 -7.737 1.00 87.44 71 ILE A O 1
ATOM 576 N N . SER A 1 72 ? -3.252 -3.210 -7.846 1.00 90.56 72 SER A N 1
ATOM 577 C CA . SER A 1 72 ? -3.487 -2.876 -6.435 1.00 90.56 72 SER A CA 1
ATOM 578 C C . SER A 1 72 ? -4.974 -2.664 -6.142 1.00 90.56 72 SER A C 1
ATOM 580 O O . SER A 1 72 ? -5.473 -3.085 -5.103 1.00 90.56 72 SER A O 1
ATOM 582 N N . ASP A 1 73 ? -5.706 -2.077 -7.081 1.00 90.94 73 ASP A N 1
ATOM 583 C CA . ASP A 1 73 ? -7.146 -1.865 -6.986 1.00 90.94 73 ASP A CA 1
ATOM 584 C C . ASP A 1 73 ? -7.882 -3.208 -6.996 1.00 90.94 73 ASP A C 1
ATOM 586 O O . ASP A 1 73 ? -8.696 -3.458 -6.111 1.00 90.94 73 ASP A O 1
ATOM 590 N N . HIS A 1 74 ? -7.506 -4.125 -7.893 1.00 89.81 74 HIS A N 1
ATOM 591 C CA . HIS A 1 74 ? -8.043 -5.487 -7.916 1.00 89.81 74 HIS A CA 1
ATOM 592 C C . HIS A 1 74 ? -7.736 -6.258 -6.618 1.00 89.81 74 HIS A C 1
ATOM 594 O O . HIS A 1 74 ? -8.580 -6.998 -6.113 1.00 89.81 74 HIS A O 1
ATOM 600 N N . LEU A 1 75 ? -6.551 -6.064 -6.031 1.00 88.88 75 LEU A N 1
ATOM 601 C CA . LEU A 1 75 ? -6.199 -6.628 -4.725 1.00 88.88 75 LEU A CA 1
ATOM 602 C C . LEU A 1 75 ? -7.117 -6.121 -3.604 1.00 88.88 75 LEU A C 1
ATOM 604 O O . LEU A 1 75 ? -7.577 -6.912 -2.778 1.00 88.88 75 LEU A O 1
ATOM 608 N N . VAL A 1 76 ? -7.384 -4.815 -3.576 1.00 92.00 76 VAL A N 1
ATOM 609 C CA . VAL A 1 76 ? -8.287 -4.186 -2.602 1.00 92.00 76 VAL A CA 1
ATOM 610 C C . VAL A 1 76 ? -9.723 -4.667 -2.814 1.00 92.00 76 VAL A C 1
ATOM 612 O O . VAL A 1 76 ? -10.404 -5.009 -1.853 1.00 92.00 76 VAL A O 1
ATOM 615 N N . GLU A 1 77 ? -10.179 -4.781 -4.058 1.00 90.69 77 GLU A N 1
ATOM 616 C CA . GLU A 1 77 ? -11.508 -5.310 -4.383 1.00 90.69 77 GLU A CA 1
ATOM 617 C C . GLU A 1 77 ? -11.669 -6.778 -3.962 1.00 90.69 77 GLU A C 1
ATOM 619 O O . GLU A 1 77 ? -12.705 -7.157 -3.414 1.00 90.69 77 GLU A O 1
ATOM 624 N N . ALA A 1 78 ? -10.626 -7.601 -4.119 1.00 88.62 78 ALA A N 1
ATOM 625 C CA . ALA A 1 78 ? -10.629 -8.998 -3.681 1.00 88.62 78 ALA A CA 1
ATOM 626 C C . ALA A 1 78 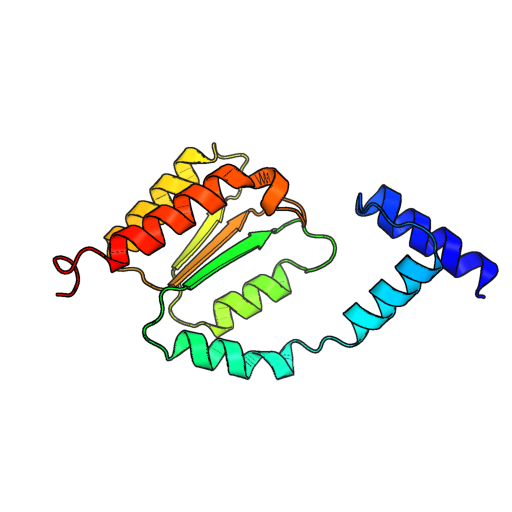? -10.782 -9.163 -2.153 1.00 88.62 78 ALA A C 1
ATOM 628 O O . ALA A 1 78 ? -11.237 -10.214 -1.684 1.00 88.62 78 ALA A O 1
ATOM 629 N N . PHE A 1 79 ? -10.450 -8.129 -1.372 1.00 86.88 79 PHE A N 1
ATOM 630 C CA . PHE A 1 79 ? -10.701 -8.080 0.071 1.00 86.88 79 PHE A CA 1
ATOM 631 C C . PHE A 1 79 ? -12.188 -7.887 0.422 1.00 86.88 79 PHE A C 1
ATOM 633 O O . PHE A 1 79 ? -12.586 -8.184 1.547 1.00 86.88 79 PHE A O 1
ATOM 640 N N . GLY A 1 80 ? -13.034 -7.435 -0.507 1.00 85.69 80 GLY A N 1
ATOM 641 C CA . GLY A 1 80 ? -14.458 -7.203 -0.262 1.00 85.69 80 GLY A CA 1
ATOM 642 C C . GLY A 1 80 ? -14.705 -6.005 0.660 1.00 85.69 80 GLY A C 1
ATOM 643 O O . GLY A 1 80 ? -14.612 -4.860 0.229 1.00 85.69 80 GLY A O 1
ATOM 644 N N . SER A 1 81 ? -15.042 -6.256 1.930 1.00 85.69 81 SER A N 1
ATOM 645 C CA . SER A 1 81 ? -15.335 -5.198 2.911 1.00 85.69 81 SER A CA 1
ATOM 646 C C . SER A 1 81 ? -14.044 -4.592 3.469 1.00 85.69 81 SER A C 1
ATOM 648 O O . SER A 1 81 ? -13.582 -4.964 4.550 1.00 85.69 81 SER A O 1
ATOM 650 N N . ILE A 1 82 ? -13.454 -3.672 2.707 1.00 93.06 82 ILE A N 1
ATOM 651 C CA . ILE A 1 82 ? -12.278 -2.888 3.088 1.00 93.06 82 ILE A CA 1
ATOM 652 C C . ILE A 1 82 ? -12.558 -1.398 2.879 1.00 93.06 82 ILE A C 1
ATOM 654 O O . ILE A 1 82 ? -13.025 -0.977 1.819 1.00 93.06 82 ILE A O 1
ATOM 658 N N . LYS A 1 83 ? -12.270 -0.576 3.891 1.00 94.50 83 LYS A N 1
ATOM 659 C CA . LYS A 1 83 ? -12.410 0.877 3.786 1.00 94.50 83 LYS A CA 1
ATOM 660 C C . LYS A 1 83 ? -11.302 1.421 2.893 1.00 94.50 83 LYS A C 1
ATOM 662 O O . LYS A 1 83 ? -10.128 1.308 3.230 1.00 94.50 83 LYS A O 1
ATOM 667 N N . ARG A 1 84 ? -11.656 2.031 1.762 1.00 94.38 84 ARG A N 1
ATOM 668 C CA . ARG A 1 84 ? -10.686 2.626 0.833 1.00 94.38 84 ARG A CA 1
ATOM 669 C C . ARG A 1 84 ? -10.583 4.139 1.039 1.00 94.38 84 ARG A C 1
ATOM 671 O O . ARG A 1 84 ? -11.592 4.835 0.963 1.00 94.38 84 ARG A O 1
ATOM 678 N N . LEU A 1 85 ? -9.366 4.633 1.250 1.00 93.25 85 LEU A N 1
ATOM 679 C CA . LEU A 1 85 ? -9.006 6.052 1.283 1.00 93.25 85 LEU A CA 1
ATOM 680 C C . LEU A 1 85 ? -8.125 6.356 0.063 1.00 93.25 85 LEU A C 1
ATOM 682 O O . LEU A 1 85 ? -7.172 5.624 -0.205 1.00 93.25 85 LEU A O 1
ATOM 686 N N . ILE A 1 86 ? -8.444 7.400 -0.707 1.00 91.00 86 ILE A N 1
ATOM 687 C CA . ILE A 1 86 ? -7.701 7.761 -1.928 1.00 91.00 86 ILE A CA 1
ATOM 688 C C . ILE A 1 86 ? -7.158 9.183 -1.805 1.00 91.00 86 ILE A C 1
ATOM 690 O O . ILE A 1 86 ? -7.872 10.170 -1.984 1.00 91.00 86 ILE A O 1
ATOM 694 N N . CYS A 1 87 ? -5.854 9.284 -1.581 1.00 88.75 87 CYS A N 1
ATOM 695 C CA . CYS A 1 87 ? -5.127 10.539 -1.521 1.00 88.75 87 CYS A CA 1
ATOM 696 C C . CYS A 1 87 ? -4.802 11.010 -2.952 1.00 88.75 87 CYS A C 1
ATOM 698 O O . CYS A 1 87 ? -3.817 10.603 -3.574 1.00 88.75 87 CYS A O 1
ATOM 700 N N . SER A 1 88 ? -5.706 11.826 -3.506 1.00 78.69 88 SER A N 1
ATOM 701 C CA . SER A 1 88 ? -5.712 12.251 -4.921 1.00 78.69 88 SER A CA 1
ATOM 702 C C . SER A 1 88 ? -4.895 13.524 -5.193 1.00 78.69 88 SER A C 1
ATOM 704 O O . SER A 1 88 ? -4.565 13.856 -6.337 1.00 78.69 88 SER A O 1
ATOM 706 N N . SER A 1 89 ? -4.568 14.281 -4.151 1.00 70.69 89 SER A N 1
ATOM 707 C CA . SER A 1 89 ? -3.751 15.492 -4.221 1.00 70.69 89 SER A CA 1
ATOM 708 C C . SER A 1 89 ? -2.507 15.338 -3.352 1.00 70.69 89 SER A C 1
ATOM 710 O O . SER A 1 89 ? -2.335 14.339 -2.657 1.00 70.69 89 SER A O 1
ATOM 712 N N . VAL A 1 90 ? -1.609 16.324 -3.404 1.00 63.38 90 VAL A N 1
ATOM 713 C CA . VAL A 1 90 ? -0.560 16.465 -2.387 1.00 63.38 90 VAL A CA 1
ATOM 714 C C . VAL A 1 90 ? -1.245 16.977 -1.115 1.00 63.38 90 VAL A C 1
ATOM 716 O O . VAL A 1 90 ? -1.069 18.125 -0.723 1.00 63.38 90 VAL A O 1
ATOM 719 N N . VAL A 1 91 ? -2.137 16.171 -0.539 1.00 60.31 91 VAL A N 1
ATOM 720 C CA . VAL A 1 91 ? -2.708 16.460 0.773 1.00 60.31 91 VAL A CA 1
ATOM 721 C C . VAL A 1 91 ? -1.552 16.367 1.776 1.00 60.31 91 VAL A C 1
ATOM 723 O O . VAL A 1 91 ? -0.705 15.468 1.635 1.00 60.31 91 VAL A O 1
ATOM 726 N N . PRO A 1 92 ? -1.469 17.282 2.759 1.00 66.19 92 PRO A N 1
ATOM 727 C CA . PRO A 1 92 ? -0.583 17.104 3.898 1.00 66.19 92 PRO A CA 1
ATOM 728 C C . PRO A 1 92 ? -0.764 15.705 4.489 1.00 66.19 92 PRO A C 1
ATOM 730 O O . PRO A 1 92 ? -1.889 15.232 4.646 1.00 66.19 92 PRO A O 1
ATOM 733 N N . GLU A 1 93 ? 0.352 15.045 4.783 1.00 68.31 93 GLU A N 1
ATOM 734 C CA . GLU A 1 93 ? 0.386 13.673 5.299 1.00 68.31 93 GLU A CA 1
ATOM 735 C C . GLU A 1 93 ? -0.503 13.507 6.542 1.00 68.31 93 GLU A C 1
ATOM 737 O O . GLU A 1 93 ? -1.229 12.521 6.647 1.00 68.31 93 GLU A O 1
ATOM 742 N N . ASP A 1 94 ? -0.546 14.536 7.393 1.00 76.44 94 ASP A N 1
ATOM 743 C CA . ASP A 1 94 ? -1.340 14.582 8.623 1.00 76.44 94 ASP A CA 1
ATOM 744 C C . ASP A 1 94 ? -2.848 14.390 8.377 1.00 76.44 94 ASP A C 1
ATOM 746 O O . ASP A 1 94 ? -3.488 13.624 9.085 1.00 76.44 94 ASP A O 1
ATOM 750 N N . SER A 1 95 ? -3.412 14.966 7.309 1.00 83.31 95 SER A N 1
ATOM 751 C CA . SER A 1 95 ? -4.843 14.800 6.995 1.00 83.31 95 SER A CA 1
ATOM 752 C C . SER A 1 95 ? -5.191 13.360 6.618 1.00 83.31 95 SER A C 1
ATOM 754 O O . SER A 1 95 ? -6.285 12.891 6.910 1.00 83.31 95 SER A O 1
ATOM 756 N N . THR A 1 96 ? -4.277 12.649 5.950 1.00 87.50 96 THR A N 1
ATOM 757 C CA . THR A 1 96 ? -4.492 11.236 5.597 1.00 87.50 96 THR A CA 1
ATOM 758 C C . THR A 1 96 ? -4.328 10.339 6.824 1.00 87.50 96 THR A C 1
ATOM 760 O O . THR A 1 96 ? -5.060 9.362 6.974 1.00 87.50 96 THR A O 1
ATOM 763 N N . THR A 1 97 ? -3.397 10.682 7.718 1.00 90.62 97 THR A N 1
ATOM 764 C CA . THR A 1 97 ? -3.251 10.023 9.020 1.00 90.62 97 THR A CA 1
ATOM 765 C C . THR A 1 97 ? -4.521 10.178 9.858 1.00 90.62 97 THR A C 1
ATOM 767 O O . THR A 1 97 ? -5.017 9.180 10.374 1.00 90.62 97 THR A O 1
ATOM 770 N N . ASP A 1 98 ? -5.091 11.381 9.938 1.00 91.25 98 ASP A N 1
ATOM 771 C CA . ASP A 1 98 ? -6.315 11.645 10.703 1.00 91.25 98 ASP A CA 1
ATOM 772 C C . ASP A 1 98 ? -7.517 10.858 10.159 1.00 91.25 98 ASP A C 1
ATOM 774 O O . ASP A 1 98 ? -8.225 10.207 10.927 1.00 91.25 98 ASP A O 1
ATOM 778 N N . GLU A 1 99 ? -7.712 10.836 8.834 1.00 92.50 99 GLU A N 1
ATOM 779 C CA . GLU A 1 99 ? -8.761 10.028 8.192 1.00 92.50 99 GLU A CA 1
ATOM 780 C C . GLU A 1 99 ? -8.598 8.527 8.473 1.00 92.50 99 GLU A C 1
ATOM 782 O O . GLU A 1 99 ? -9.579 7.824 8.731 1.00 92.50 99 GLU A O 1
ATOM 787 N N . TYR A 1 100 ? -7.360 8.026 8.439 1.00 94.12 100 TYR A N 1
ATOM 788 C CA . TYR A 1 100 ? -7.065 6.638 8.776 1.00 94.12 100 TYR A CA 1
ATOM 789 C C . TYR A 1 100 ? -7.375 6.336 10.247 1.00 94.12 100 TYR A C 1
ATOM 791 O O . TYR A 1 100 ? -8.047 5.347 10.545 1.00 94.12 100 TYR A O 1
ATOM 799 N N . ILE A 1 101 ? -6.915 7.189 11.166 1.00 92.31 101 ILE A N 1
ATOM 800 C CA . ILE A 1 101 ? -7.146 7.025 12.603 1.00 92.31 101 ILE A CA 1
ATOM 801 C C . ILE A 1 101 ? -8.646 7.029 12.902 1.00 92.31 101 ILE A C 1
ATOM 803 O O . ILE A 1 101 ? -9.113 6.184 13.665 1.00 92.31 101 ILE A O 1
ATOM 807 N N . GLU A 1 102 ? -9.406 7.936 12.290 1.00 92.62 102 GLU A N 1
ATOM 808 C CA . GLU A 1 102 ? -10.855 8.012 12.472 1.00 92.62 102 GLU A CA 1
ATOM 809 C C . GLU A 1 102 ? -11.568 6.757 11.961 1.00 92.62 102 GLU A C 1
ATOM 811 O O . GLU A 1 102 ? -12.447 6.224 12.642 1.00 92.62 102 GLU A O 1
ATOM 816 N N . ALA A 1 103 ? -11.151 6.227 10.805 1.00 92.31 103 ALA A N 1
ATOM 817 C CA . ALA A 1 103 ? -11.683 4.970 10.289 1.00 92.31 103 ALA A CA 1
ATOM 818 C C . ALA A 1 103 ? -11.469 3.828 11.295 1.00 92.31 103 ALA A C 1
ATOM 820 O O . ALA A 1 103 ? -12.422 3.135 11.656 1.00 92.31 103 ALA A O 1
ATOM 821 N N . VAL A 1 104 ? -10.244 3.664 11.802 1.00 91.25 104 VAL A N 1
ATOM 822 C CA . VAL A 1 104 ? -9.933 2.591 12.760 1.00 91.25 104 VAL A CA 1
ATOM 823 C C . VAL A 1 104 ? -10.677 2.784 14.087 1.00 91.25 104 VAL A C 1
ATOM 825 O O . VAL A 1 104 ? -11.200 1.814 14.635 1.00 91.25 104 VAL A O 1
ATOM 828 N N . ARG A 1 105 ? -10.798 4.022 14.588 1.00 88.31 105 ARG A N 1
ATOM 829 C CA . ARG A 1 105 ? -11.579 4.341 15.801 1.00 88.31 105 ARG A CA 1
ATOM 830 C C . ARG A 1 105 ? -13.070 4.060 15.642 1.00 88.31 105 ARG A C 1
ATOM 832 O O . ARG A 1 105 ? -13.709 3.647 16.604 1.00 88.31 105 ARG A O 1
ATOM 839 N N . SER A 1 106 ? -13.598 4.230 14.434 1.00 89.19 106 SER A N 1
ATOM 840 C CA . SER A 1 106 ? -14.985 3.902 14.085 1.00 89.19 106 SER A CA 1
ATOM 841 C C . SER A 1 106 ? -15.240 2.393 13.953 1.00 89.19 106 SER A C 1
ATOM 843 O O . SER A 1 106 ? -16.349 1.984 13.614 1.00 89.19 106 SER A O 1
ATOM 845 N N . GLY A 1 107 ? -14.229 1.554 14.205 1.00 87.81 107 GLY A N 1
ATOM 846 C CA . GLY A 1 107 ? -14.331 0.098 14.150 1.00 87.81 107 GLY A CA 1
ATOM 847 C C . GLY A 1 107 ? -13.890 -0.517 12.821 1.00 87.81 107 GLY A C 1
ATOM 848 O O . GLY A 1 107 ? -13.960 -1.740 12.672 1.00 87.81 107 GLY A O 1
ATOM 849 N N . GLU A 1 108 ? -13.396 0.275 11.860 1.00 91.56 108 GLU A N 1
ATOM 850 C CA . GLU A 1 108 ? -12.870 -0.274 10.608 1.00 91.56 108 GLU A CA 1
ATOM 851 C C . GLU A 1 108 ? -11.593 -1.069 10.875 1.00 91.56 108 GLU A C 1
ATOM 853 O O . GLU A 1 108 ? -10.564 -0.552 11.308 1.00 91.56 108 GLU A O 1
ATOM 858 N N . ARG A 1 109 ? -11.645 -2.370 10.592 1.00 90.12 109 ARG A N 1
ATOM 859 C CA . ARG A 1 109 ? -10.516 -3.280 10.845 1.00 90.12 109 ARG A CA 1
ATOM 860 C C . ARG A 1 109 ? -9.619 -3.471 9.635 1.00 90.12 109 ARG A C 1
ATOM 862 O O . ARG A 1 109 ? -8.500 -3.956 9.774 1.00 90.12 109 ARG A O 1
ATOM 869 N N . LYS A 1 110 ? -10.136 -3.163 8.450 1.00 93.50 110 LYS A N 1
ATOM 870 C CA . LYS A 1 110 ? -9.468 -3.375 7.170 1.00 93.50 110 LYS A CA 1
ATOM 871 C C . LYS A 1 110 ? -9.527 -2.059 6.418 1.00 93.50 110 LYS A C 1
ATOM 873 O O . LYS A 1 110 ? -10.607 -1.635 6.014 1.00 93.50 110 LYS A O 1
ATOM 878 N N . VAL A 1 111 ? -8.375 -1.424 6.240 1.00 95.62 111 VAL A N 1
ATOM 879 C CA . VAL A 1 111 ? -8.262 -0.126 5.573 1.00 95.62 111 VAL A CA 1
ATOM 880 C C . VAL A 1 111 ? -7.200 -0.204 4.483 1.00 95.62 111 VAL A C 1
ATOM 882 O O . VAL A 1 111 ? -6.100 -0.712 4.699 1.00 95.62 111 VAL A O 1
ATOM 885 N N . ALA A 1 112 ? -7.533 0.305 3.302 1.00 96.00 112 ALA A N 1
ATOM 886 C CA . ALA A 1 112 ? -6.636 0.452 2.170 1.00 96.00 112 ALA A CA 1
ATOM 887 C C . ALA A 1 112 ? -6.444 1.934 1.845 1.00 96.00 112 ALA A C 1
ATOM 889 O O . ALA A 1 112 ? -7.416 2.643 1.597 1.00 96.00 112 ALA A O 1
ATOM 890 N N . VAL A 1 113 ? -5.198 2.393 1.799 1.00 95.31 113 VAL A N 1
ATOM 891 C CA . VAL A 1 113 ? -4.836 3.783 1.514 1.00 95.31 113 VAL A CA 1
ATOM 892 C C . VAL A 1 113 ? -4.048 3.851 0.210 1.00 95.31 113 VAL A C 1
ATOM 894 O O . VAL A 1 113 ? -2.958 3.291 0.092 1.00 95.31 113 VAL A O 1
ATOM 897 N N . CYS A 1 114 ? -4.617 4.539 -0.777 1.00 94.38 114 CYS A N 1
ATOM 898 C CA . CYS A 1 114 ? -3.991 4.806 -2.065 1.00 94.38 114 CYS A CA 1
ATOM 899 C C . CYS A 1 114 ? -3.362 6.198 -2.062 1.00 94.38 114 CYS A C 1
ATOM 901 O O . CYS A 1 114 ? -4.074 7.196 -1.951 1.00 94.38 114 CYS A O 1
ATOM 903 N N . PHE A 1 115 ? -2.052 6.284 -2.265 1.00 93.00 115 PHE A N 1
ATOM 904 C CA . PHE A 1 115 ? -1.380 7.540 -2.581 1.00 93.00 115 PHE A CA 1
ATOM 905 C C . PHE A 1 115 ? -1.246 7.675 -4.101 1.00 93.00 115 PHE A C 1
ATOM 907 O O . PHE A 1 115 ? -0.246 7.278 -4.702 1.00 93.00 115 PHE A O 1
ATOM 914 N N . ALA A 1 116 ? -2.274 8.231 -4.747 1.00 89.38 116 ALA A N 1
ATOM 915 C CA . ALA A 1 116 ? -2.443 8.152 -6.201 1.00 89.38 116 ALA A CA 1
ATOM 916 C C . ALA A 1 116 ? -1.288 8.794 -6.999 1.00 89.38 116 ALA A C 1
ATOM 918 O O . ALA A 1 116 ? -0.938 8.346 -8.090 1.00 89.38 116 ALA A O 1
ATOM 919 N N . LYS A 1 117 ? -0.667 9.839 -6.441 1.00 87.25 117 LYS A N 1
ATOM 920 C CA . LYS A 1 117 ? 0.421 10.606 -7.078 1.00 87.25 1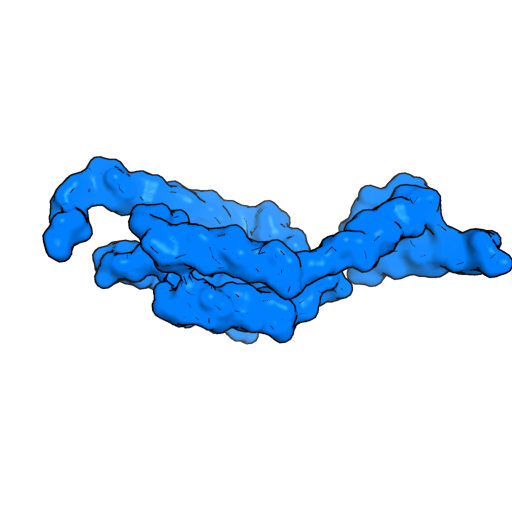17 LYS A CA 1
ATOM 921 C C . LYS A 1 117 ? 1.826 10.189 -6.639 1.00 87.25 117 LYS A C 1
ATOM 923 O O . LYS A 1 117 ? 2.801 10.810 -7.057 1.00 87.25 117 LYS A O 1
ATOM 928 N N . GLU A 1 118 ? 1.939 9.175 -5.787 1.00 86.31 118 GLU A N 1
ATOM 929 C CA . GLU A 1 118 ? 3.221 8.696 -5.276 1.00 86.31 118 GLU A CA 1
ATOM 930 C C . GLU A 1 118 ? 3.787 7.560 -6.127 1.00 86.31 118 GLU A C 1
ATOM 932 O O . GLU A 1 118 ? 3.053 6.811 -6.772 1.00 86.31 118 GLU A O 1
ATOM 937 N N . GLY A 1 119 ? 5.115 7.442 -6.114 1.00 84.25 119 GLY A N 1
ATOM 938 C CA . GLY A 1 119 ? 5.840 6.353 -6.766 1.00 84.25 119 GLY A CA 1
ATOM 939 C C . GLY A 1 119 ? 6.034 5.139 -5.856 1.00 84.25 119 GLY A C 1
ATOM 940 O O . GLY A 1 119 ? 5.619 5.134 -4.702 1.00 84.25 119 GLY A O 1
ATOM 941 N N . HIS A 1 120 ? 6.736 4.122 -6.355 1.00 83.12 120 HIS A N 1
ATOM 942 C CA . HIS A 1 120 ? 6.915 2.817 -5.694 1.00 83.12 120 HIS A CA 1
ATOM 943 C C . HIS A 1 120 ? 7.420 2.863 -4.236 1.00 83.12 120 HIS A C 1
ATOM 945 O O . HIS A 1 120 ? 7.149 1.971 -3.440 1.00 83.12 120 HIS A O 1
ATOM 951 N N . GLN A 1 121 ? 8.206 3.880 -3.865 1.00 84.81 121 GLN A N 1
ATOM 952 C CA . GLN A 1 121 ? 8.925 3.919 -2.586 1.00 84.81 121 GLN A CA 1
ATOM 953 C C . GLN A 1 121 ? 8.166 4.687 -1.492 1.00 84.81 121 GLN A C 1
ATOM 955 O O . GLN A 1 121 ? 8.703 5.650 -0.938 1.00 84.81 121 GLN A O 1
ATOM 960 N N . LEU A 1 122 ? 6.951 4.253 -1.143 1.00 88.81 122 LEU A N 1
ATOM 961 C CA . LEU A 1 122 ? 6.145 4.889 -0.085 1.00 88.81 122 LEU A CA 1
ATOM 962 C C . LEU A 1 122 ? 6.831 4.904 1.281 1.00 88.81 122 LEU A C 1
ATOM 964 O O . LEU A 1 122 ? 6.686 5.858 2.032 1.00 88.81 122 LEU A O 1
ATOM 968 N N . GLN A 1 123 ? 7.673 3.917 1.580 1.00 86.44 123 GLN A N 1
ATOM 969 C CA . GLN A 1 123 ? 8.503 3.912 2.785 1.00 86.44 123 GLN A CA 1
ATOM 970 C C . GLN A 1 123 ? 9.496 5.079 2.855 1.00 86.44 123 GLN A C 1
ATOM 972 O O . GLN A 1 123 ? 10.055 5.342 3.914 1.00 86.44 123 GLN A O 1
ATOM 977 N N . LYS A 1 124 ? 9.760 5.759 1.731 1.00 86.31 124 LYS A N 1
ATOM 978 C CA . LYS A 1 124 ? 10.570 6.981 1.692 1.00 86.31 124 LYS A CA 1
ATOM 979 C C . LYS A 1 124 ? 9.716 8.237 1.645 1.00 86.31 124 LYS A C 1
ATOM 981 O O . LYS A 1 124 ? 10.085 9.216 2.281 1.00 86.31 124 LYS A O 1
ATOM 986 N N . THR A 1 125 ? 8.637 8.235 0.863 1.00 86.88 125 THR A N 1
ATOM 987 C CA . THR A 1 125 ? 7.842 9.450 0.624 1.00 86.88 125 THR A CA 1
ATOM 988 C C . THR A 1 125 ? 6.712 9.651 1.630 1.00 86.88 125 THR A C 1
ATOM 990 O O . THR A 1 125 ? 6.261 10.777 1.789 1.00 86.88 125 THR A O 1
ATOM 993 N N . ARG A 1 126 ? 6.287 8.588 2.325 1.00 90.06 126 ARG A N 1
ATOM 994 C CA . ARG A 1 126 ? 5.178 8.549 3.297 1.00 90.06 126 ARG A CA 1
ATOM 995 C C . ARG A 1 126 ? 5.563 7.814 4.586 1.00 90.06 126 ARG A C 1
ATOM 997 O O . ARG A 1 126 ? 4.778 7.072 5.173 1.00 90.06 126 ARG A O 1
ATOM 1004 N N . ALA A 1 127 ? 6.824 7.960 4.994 1.00 91.38 127 ALA A N 1
ATOM 1005 C CA . ALA A 1 127 ? 7.383 7.254 6.147 1.00 91.38 127 ALA A CA 1
ATOM 1006 C C . ALA A 1 127 ? 6.678 7.619 7.463 1.00 91.38 127 ALA A C 1
ATOM 1008 O O . ALA A 1 127 ? 6.497 6.750 8.315 1.00 91.38 127 ALA A O 1
ATOM 1009 N N . LYS A 1 128 ? 6.278 8.888 7.618 1.00 91.38 128 LYS A N 1
ATOM 1010 C CA . LYS A 1 128 ? 5.598 9.373 8.820 1.00 91.38 128 LYS A CA 1
ATOM 1011 C C . LYS A 1 128 ? 4.196 8.774 8.920 1.00 91.38 128 LYS A C 1
ATOM 1013 O O . LYS A 1 128 ? 3.885 8.178 9.941 1.00 91.38 128 LYS A O 1
ATOM 1018 N N . PHE A 1 129 ? 3.413 8.821 7.844 1.00 93.19 129 PHE A N 1
ATOM 1019 C CA . PHE A 1 129 ? 2.102 8.182 7.753 1.00 93.19 129 PHE A CA 1
ATOM 1020 C C . PHE A 1 129 ? 2.193 6.696 8.090 1.00 93.19 129 PHE A C 1
ATOM 1022 O O . PHE A 1 129 ? 1.422 6.211 8.906 1.00 93.19 129 PHE A O 1
ATOM 1029 N N . LEU A 1 130 ? 3.151 5.970 7.501 1.00 94.50 130 LEU A N 1
ATOM 1030 C CA . LEU A 1 130 ? 3.312 4.540 7.770 1.00 94.50 130 LEU A CA 1
ATOM 1031 C C . LEU A 1 130 ? 3.591 4.266 9.252 1.00 94.50 130 LEU A C 1
ATOM 1033 O O . LEU A 1 130 ? 3.001 3.348 9.816 1.00 94.50 130 LEU A 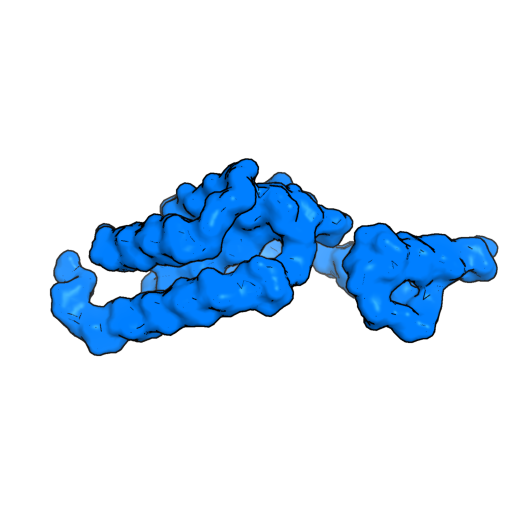O 1
ATOM 1037 N N . ALA A 1 131 ? 4.463 5.053 9.885 1.00 94.44 131 ALA A N 1
ATOM 1038 C CA . ALA A 1 131 ? 4.760 4.906 11.305 1.00 94.44 131 ALA A CA 1
ATOM 1039 C C . ALA A 1 131 ? 3.533 5.219 12.174 1.00 94.44 131 ALA A C 1
ATOM 1041 O O . ALA A 1 131 ? 3.138 4.388 12.992 1.00 94.44 131 ALA A O 1
ATOM 1042 N N . ASP A 1 132 ? 2.899 6.370 11.949 1.00 93.44 132 ASP A N 1
ATOM 1043 C CA . ASP A 1 132 ? 1.750 6.838 12.726 1.00 93.44 132 ASP A CA 1
ATOM 1044 C C . ASP A 1 132 ? 0.551 5.880 12.575 1.00 93.44 132 ASP A C 1
ATOM 1046 O O . ASP A 1 132 ? -0.090 5.511 13.560 1.00 93.44 132 ASP A O 1
ATOM 1050 N N . ALA A 1 133 ? 0.294 5.387 11.359 1.00 94.19 133 ALA A N 1
ATOM 1051 C CA . ALA A 1 133 ? -0.774 4.433 11.077 1.00 94.19 133 ALA A CA 1
ATOM 1052 C C . ALA A 1 133 ? -0.543 3.069 11.751 1.00 94.19 133 ALA A C 1
ATOM 1054 O O . ALA A 1 133 ? -1.489 2.461 12.262 1.00 94.19 133 ALA A O 1
ATOM 1055 N N . ILE A 1 134 ? 0.705 2.584 11.785 1.00 93.38 134 ILE A N 1
ATOM 1056 C CA . ILE A 1 134 ? 1.060 1.339 12.483 1.00 93.38 134 ILE A CA 1
ATOM 1057 C C . ILE A 1 134 ? 0.898 1.506 13.996 1.00 93.38 134 ILE A C 1
ATOM 1059 O O . ILE A 1 134 ? 0.326 0.624 14.635 1.00 93.38 134 ILE A O 1
ATOM 1063 N N . VAL A 1 135 ? 1.361 2.621 14.569 1.00 92.88 135 VAL A N 1
ATOM 1064 C CA . VAL A 1 135 ? 1.202 2.904 16.005 1.00 92.88 135 VAL A CA 1
ATOM 1065 C C . VAL A 1 135 ? -0.280 2.935 16.374 1.00 92.88 135 VAL A C 1
ATOM 1067 O O . VAL A 1 135 ? -0.696 2.184 17.254 1.00 92.88 135 VAL A O 1
ATOM 1070 N N . ALA A 1 136 ? -1.094 3.692 15.634 1.00 90.62 136 ALA A N 1
ATOM 1071 C CA . ALA A 1 136 ? -2.534 3.767 15.869 1.00 90.62 136 ALA A CA 1
ATOM 1072 C C . ALA A 1 136 ? -3.221 2.392 15.763 1.00 90.62 136 ALA A C 1
ATOM 1074 O O . ALA A 1 136 ? -4.066 2.056 16.592 1.00 90.62 136 ALA A O 1
ATOM 1075 N N . MET A 1 137 ? -2.832 1.567 14.784 1.00 90.94 137 MET A N 1
ATOM 1076 C CA . MET A 1 137 ? -3.340 0.198 14.638 1.00 90.94 137 MET A CA 1
ATOM 1077 C C . MET A 1 137 ? -3.027 -0.658 15.876 1.00 90.94 137 MET A C 1
ATOM 1079 O O . MET A 1 137 ? -3.895 -1.351 16.404 1.00 90.94 137 MET A O 1
ATOM 1083 N N . LEU A 1 138 ? -1.786 -0.610 16.367 1.00 90.00 138 LEU A N 1
ATOM 1084 C CA . LEU A 1 138 ? -1.345 -1.418 17.505 1.00 90.00 138 LEU A CA 1
ATOM 1085 C C . LEU A 1 138 ? -1.964 -0.959 18.829 1.00 90.00 138 LEU A C 1
ATOM 1087 O O . LEU A 1 138 ? -2.396 -1.803 19.613 1.00 90.00 138 LEU A O 1
ATOM 1091 N N . GLU A 1 139 ? -2.049 0.348 19.067 1.00 87.94 139 GLU A N 1
ATOM 1092 C CA . GLU A 1 139 ? -2.636 0.913 20.288 1.00 87.94 139 GLU A CA 1
ATOM 1093 C C . GLU A 1 139 ? -4.136 0.609 20.400 1.00 87.94 139 GLU A C 1
ATOM 1095 O O . GLU A 1 139 ? -4.621 0.277 21.482 1.00 87.94 139 GLU A O 1
ATOM 1100 N N . MET A 1 140 ? -4.870 0.621 19.282 1.00 78.81 140 MET A N 1
ATOM 1101 C CA . MET A 1 140 ? -6.288 0.237 19.264 1.00 78.81 140 MET A CA 1
ATOM 1102 C C . MET A 1 140 ? -6.511 -1.230 19.656 1.00 78.81 140 MET A C 1
ATOM 1104 O O . MET A 1 140 ? -7.528 -1.546 20.267 1.00 78.81 140 MET A O 1
ATOM 1108 N N . ASN A 1 141 ? -5.562 -2.128 19.372 1.00 68.56 141 ASN A N 1
ATOM 1109 C CA . ASN A 1 141 ? -5.665 -3.533 19.787 1.00 68.56 141 ASN A CA 1
ATOM 1110 C C . ASN A 1 141 ? -5.376 -3.750 21.280 1.00 68.56 141 ASN A C 1
ATOM 1112 O O . ASN A 1 141 ? -5.747 -4.789 21.823 1.00 68.56 141 ASN A O 1
ATOM 1116 N N . GLN A 1 142 ? -4.701 -2.807 21.942 1.00 66.38 142 GLN A N 1
ATOM 1117 C CA . GLN A 1 142 ? -4.367 -2.906 23.366 1.00 66.38 142 GLN A CA 1
ATOM 1118 C C . GLN A 1 142 ? -5.469 -2.365 24.283 1.00 66.38 142 GLN A C 1
ATOM 1120 O O . GLN A 1 142 ? -5.395 -2.570 25.493 1.00 66.38 142 GLN A O 1
ATOM 1125 N N . ASN A 1 143 ? -6.492 -1.702 23.733 1.00 57.03 143 ASN A N 1
ATOM 1126 C CA . ASN A 1 143 ? -7.552 -1.077 24.513 1.00 57.03 143 ASN A CA 1
ATOM 1127 C C . ASN A 1 143 ? -8.835 -1.942 24.476 1.00 57.03 143 ASN A C 1
ATOM 1129 O O . ASN A 1 143 ? -9.577 -1.892 23.498 1.00 57.03 143 ASN A O 1
ATOM 1133 N N . PRO A 1 144 ? -9.141 -2.749 25.513 1.00 51.16 144 PRO A N 1
ATOM 1134 C CA . PRO A 1 144 ? -10.281 -3.678 25.502 1.00 51.16 144 PRO A CA 1
ATOM 1135 C C . PRO A 1 144 ? -11.662 -2.996 25.527 1.00 51.16 144 PRO A C 1
ATOM 1137 O O . PRO A 1 144 ? -12.677 -3.673 25.396 1.00 51.16 144 PRO A O 1
ATOM 1140 N N . ALA A 1 145 ? -11.726 -1.670 25.682 1.00 52.66 145 ALA A N 1
ATOM 1141 C CA . ALA A 1 145 ? -12.975 -0.911 25.770 1.00 52.66 145 ALA A CA 1
ATOM 1142 C C . ALA A 1 145 ? -13.714 -0.728 24.425 1.00 52.66 145 ALA A C 1
ATOM 1144 O O . ALA A 1 145 ? -14.856 -0.278 24.425 1.00 52.66 145 ALA A O 1
ATOM 1145 N N . THR A 1 146 ? -13.094 -1.070 23.291 1.00 52.50 146 THR A N 1
ATOM 1146 C CA . THR A 1 146 ? -13.662 -0.918 21.935 1.00 52.50 146 THR A CA 1
ATOM 1147 C C . THR A 1 146 ? -14.075 -2.244 21.279 1.00 52.50 146 THR A C 1
ATOM 1149 O O . THR A 1 146 ? -14.425 -2.258 20.103 1.00 52.50 146 THR A O 1
ATOM 1152 N N . MET A 1 147 ? -14.076 -3.367 22.014 1.00 44.34 147 MET A N 1
ATOM 1153 C CA . MET A 1 147 ? -14.555 -4.676 21.524 1.00 44.34 147 MET A CA 1
ATOM 1154 C C . MET A 1 147 ? -16.051 -4.936 21.815 1.00 44.34 147 MET A C 1
ATOM 1156 O O . MET A 1 147 ? -16.416 -6.051 22.194 1.00 44.34 147 MET A O 1
ATOM 1160 N N . HIS A 1 148 ? -16.912 -3.927 21.654 1.00 38.12 148 HIS A N 1
ATOM 1161 C CA . HIS A 1 148 ? -18.366 -4.061 21.812 1.00 38.12 148 HIS A CA 1
ATOM 1162 C C . HIS A 1 148 ? -19.116 -3.685 20.539 1.00 38.12 148 HIS A C 1
ATOM 1164 O O . HIS A 1 148 ? -18.841 -2.591 20.002 1.00 38.12 148 HIS A O 1
#

InterPro domains:
  IPR010463 Protein of unknown function DUF1057 [PF06342] (10-139)

Organism: Parascaris univalens (NCBI:txid6257)

Radius of gyration: 18.3 Å; chains: 1; bounding box: 43×35×54 Å

Secondary structure (DSSP, 8-state):
-HHHHHHHHHHIIIIIS-----SHHHHHHHHHHHHT--HHHHHHHHHHHHHSS--EEEEEESS-SSS-HHHHHHHHHHTSS-EEEEE-S---HHHHHHHHHHHHHTT--EEEEEETT--S-HHHHSHHHHHHHHHHHHHHHH-GGG--